Protein AF-A0A2S4Y9Z0-F1 (afdb_monomer_lite)

Sequence (106 aa):
MGIRQYASARDAAESFTAMEKALESCHQETYQGSVLKYSPMSVDKLGDRSLGVRIDSDGATALQQFTLDGPTLINVGTGGVADAGADTATKLLREQVDRYEAAARK

Structure (mmCIF, N/CA/C/O backbone):
data_AF-A0A2S4Y9Z0-F1
#
_entry.id   AF-A0A2S4Y9Z0-F1
#
loop_
_atom_site.group_PDB
_atom_site.id
_atom_site.type_symbol
_atom_site.label_atom_id
_atom_site.label_alt_id
_atom_site.label_comp_id
_atom_site.label_asym_id
_atom_site.label_entity_id
_atom_site.label_seq_id
_atom_site.pdbx_PDB_ins_code
_atom_site.Cartn_x
_atom_site.Cartn_y
_atom_site.Cartn_z
_atom_site.occupancy
_atom_site.B_iso_or_equiv
_atom_site.auth_seq_id
_atom_site.auth_comp_id
_atom_site.auth_asym_id
_atom_site.auth_atom_id
_atom_site.pdbx_PDB_model_num
ATOM 1 N N . MET A 1 1 ? -6.355 3.780 -7.295 1.00 82.44 1 MET A N 1
ATOM 2 C CA . MET A 1 1 ? -5.101 3.213 -7.832 1.00 82.44 1 MET A CA 1
ATOM 3 C C . MET A 1 1 ? -4.120 4.353 -8.034 1.00 82.44 1 MET A C 1
ATOM 5 O O . MET A 1 1 ? -4.557 5.416 -8.461 1.00 82.44 1 MET A O 1
ATOM 9 N N . GLY A 1 2 ? -2.843 4.140 -7.737 1.00 90.38 2 GLY A N 1
ATOM 10 C CA . GLY A 1 2 ? -1.773 5.098 -7.985 1.00 90.38 2 GLY A CA 1
ATOM 11 C C . GLY A 1 2 ? -0.463 4.402 -8.344 1.00 90.38 2 GLY A C 1
ATOM 12 O O . GLY A 1 2 ? -0.238 3.246 -7.986 1.00 90.38 2 GLY A O 1
ATOM 13 N N . ILE A 1 3 ? 0.382 5.122 -9.078 1.00 93.06 3 ILE A N 1
ATOM 14 C CA . ILE A 1 3 ? 1.780 4.772 -9.321 1.00 93.06 3 ILE A CA 1
ATOM 15 C C . ILE A 1 3 ? 2.610 5.985 -8.916 1.00 93.06 3 ILE A C 1
ATOM 17 O O . ILE A 1 3 ? 2.308 7.111 -9.316 1.00 93.06 3 ILE A O 1
ATOM 21 N N . ARG A 1 4 ? 3.662 5.758 -8.136 1.00 95.19 4 ARG A N 1
ATOM 22 C CA . ARG A 1 4 ? 4.661 6.765 -7.794 1.00 95.19 4 ARG A CA 1
ATOM 23 C C . ARG A 1 4 ? 6.038 6.269 -8.208 1.00 95.19 4 ARG A C 1
ATOM 25 O O . ARG A 1 4 ? 6.534 5.288 -7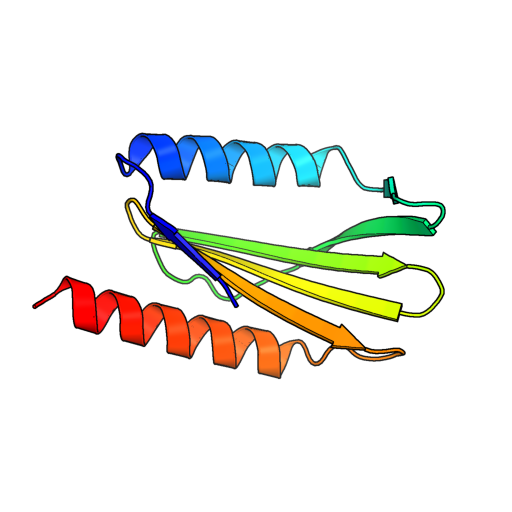.664 1.00 95.19 4 ARG A O 1
ATOM 32 N N . GLN A 1 5 ? 6.652 7.004 -9.126 1.00 95.62 5 GLN A N 1
ATOM 33 C CA . GLN A 1 5 ? 8.037 6.816 -9.534 1.00 95.62 5 GLN A CA 1
ATOM 34 C C . GLN A 1 5 ? 8.954 7.633 -8.620 1.00 95.62 5 GLN A C 1
ATOM 36 O O . GLN A 1 5 ? 8.781 8.846 -8.495 1.00 95.62 5 GLN A O 1
ATOM 41 N N . TYR A 1 6 ? 9.930 6.983 -7.999 1.00 96.56 6 TYR A N 1
ATOM 42 C CA . TYR A 1 6 ? 11.008 7.645 -7.269 1.00 96.56 6 TYR A CA 1
ATOM 43 C C . TYR A 1 6 ? 12.227 7.833 -8.174 1.00 96.56 6 TYR A C 1
ATOM 45 O O . TYR A 1 6 ? 12.358 7.166 -9.203 1.00 96.56 6 TYR A O 1
ATOM 53 N N . ALA A 1 7 ? 13.130 8.732 -7.770 1.00 96.00 7 ALA A N 1
ATOM 54 C CA . ALA A 1 7 ? 14.380 8.983 -8.484 1.00 96.00 7 ALA A CA 1
ATOM 55 C C . ALA A 1 7 ? 15.300 7.749 -8.502 1.00 96.00 7 ALA A C 1
ATOM 57 O O . ALA A 1 7 ? 16.050 7.556 -9.457 1.00 96.00 7 ALA A O 1
ATOM 58 N N . SER A 1 8 ? 15.227 6.901 -7.470 1.00 96.44 8 SER A N 1
ATOM 59 C CA . SER A 1 8 ? 15.985 5.656 -7.380 1.00 96.44 8 SER A CA 1
ATOM 60 C C . SER A 1 8 ? 15.237 4.561 -6.609 1.00 96.44 8 SER A C 1
ATOM 62 O O . SER A 1 8 ? 14.317 4.833 -5.834 1.00 96.44 8 SER A O 1
ATOM 64 N N . ALA A 1 9 ? 15.675 3.307 -6.781 1.00 96.38 9 ALA A N 1
ATOM 65 C CA . ALA A 1 9 ? 15.183 2.161 -6.007 1.00 96.38 9 ALA A CA 1
ATOM 66 C C . ALA A 1 9 ? 15.447 2.318 -4.504 1.00 96.38 9 ALA A C 1
ATOM 68 O O . ALA A 1 9 ? 14.650 1.888 -3.673 1.00 96.38 9 ALA A O 1
ATOM 69 N N . ARG A 1 10 ? 16.545 2.991 -4.148 1.00 97.56 10 ARG A N 1
ATOM 70 C CA . ARG A 1 10 ? 16.877 3.286 -2.758 1.00 97.56 10 ARG A CA 1
ATOM 71 C C . ARG A 1 10 ? 15.855 4.230 -2.128 1.00 97.56 10 ARG A C 1
ATOM 73 O O . ARG A 1 10 ? 15.347 3.917 -1.057 1.00 97.56 10 ARG A O 1
ATOM 80 N N . ASP A 1 11 ? 15.521 5.331 -2.799 1.00 97.44 11 ASP A N 1
ATOM 81 C CA . ASP A 1 11 ? 14.555 6.308 -2.275 1.00 97.44 11 ASP A CA 1
ATOM 82 C C . ASP A 1 11 ? 13.167 5.675 -2.107 1.00 97.44 11 ASP A C 1
ATOM 84 O O . ASP A 1 11 ? 12.473 5.911 -1.113 1.00 97.44 11 ASP A O 1
ATOM 88 N N . ALA A 1 12 ? 12.778 4.817 -3.056 1.00 97.38 12 ALA A N 1
ATOM 89 C CA . ALA A 1 12 ? 11.535 4.061 -2.979 1.00 97.38 12 ALA A CA 1
ATOM 90 C C . ALA A 1 12 ? 11.532 3.097 -1.778 1.00 97.38 12 ALA A C 1
ATOM 92 O O . ALA A 1 12 ? 10.570 3.071 -1.007 1.00 97.38 12 ALA A O 1
ATOM 93 N N . ALA A 1 13 ? 12.625 2.356 -1.562 1.00 97.81 13 ALA A N 1
ATOM 94 C CA . ALA A 1 13 ? 12.769 1.437 -0.436 1.00 97.81 13 ALA A CA 1
ATOM 95 C C . ALA A 1 13 ? 12.791 2.151 0.928 1.00 97.81 13 ALA A C 1
ATOM 97 O O . ALA A 1 13 ? 12.194 1.656 1.890 1.00 97.81 13 ALA A O 1
ATOM 98 N N . GLU A 1 14 ? 13.445 3.312 1.027 1.00 97.88 14 GLU A N 1
ATOM 99 C CA . GLU A 1 14 ? 13.444 4.146 2.234 1.00 97.88 14 GLU A CA 1
ATOM 100 C C . GLU A 1 14 ? 12.026 4.655 2.540 1.00 97.88 14 GLU A C 1
ATOM 102 O O . GLU A 1 14 ? 11.542 4.501 3.666 1.00 97.88 14 GLU A O 1
ATOM 107 N N . SER A 1 15 ? 11.307 5.149 1.526 1.00 96.56 15 SER A N 1
ATOM 108 C CA . SER A 1 15 ? 9.906 5.560 1.665 1.00 96.56 15 SER A CA 1
ATOM 109 C C . SER A 1 15 ? 8.988 4.400 2.062 1.00 96.56 15 SER A C 1
ATOM 111 O O . SER A 1 15 ? 8.099 4.598 2.889 1.00 96.56 15 SER A O 1
ATOM 113 N N . PHE A 1 16 ? 9.181 3.201 1.503 1.00 97.12 16 PHE A N 1
ATOM 114 C CA . PHE A 1 16 ? 8.381 2.022 1.851 1.00 97.12 16 PHE A CA 1
ATOM 115 C C . PHE A 1 16 ? 8.612 1.592 3.299 1.00 97.12 16 PHE A C 1
ATOM 117 O O . PHE A 1 16 ? 7.670 1.331 4.041 1.00 97.12 16 PHE A O 1
ATOM 124 N N . THR A 1 17 ? 9.872 1.599 3.731 1.00 97.25 17 THR A N 1
ATOM 125 C CA . THR A 1 17 ? 10.253 1.262 5.107 1.00 97.25 17 THR A CA 1
ATOM 126 C C . THR A 1 17 ? 9.672 2.257 6.114 1.00 97.25 17 THR A C 1
ATOM 128 O O . THR A 1 17 ? 9.277 1.865 7.209 1.00 97.25 17 THR A O 1
ATOM 131 N N . ALA A 1 18 ? 9.582 3.543 5.760 1.00 96.19 18 ALA A N 1
ATOM 132 C CA . ALA A 1 18 ? 8.906 4.531 6.598 1.00 96.19 18 ALA A CA 1
ATOM 133 C C . ALA A 1 18 ? 7.405 4.228 6.757 1.00 96.19 18 ALA A C 1
ATOM 135 O O . ALA A 1 18 ? 6.881 4.364 7.861 1.00 96.19 18 ALA A O 1
ATOM 136 N N . MET A 1 19 ? 6.727 3.776 5.693 1.00 94.44 19 MET A N 1
ATOM 137 C CA . MET A 1 19 ? 5.316 3.370 5.767 1.00 94.44 19 MET A CA 1
ATOM 138 C C . MET A 1 19 ? 5.115 2.141 6.658 1.00 94.44 19 MET A C 1
ATOM 140 O O . MET A 1 19 ? 4.216 2.144 7.494 1.00 94.44 19 MET A O 1
ATOM 144 N N . GLU A 1 20 ? 5.961 1.117 6.530 1.00 94.31 20 GLU A N 1
ATOM 145 C CA . GLU A 1 20 ? 5.896 -0.065 7.401 1.00 94.31 20 GLU A CA 1
ATOM 146 C C . GLU A 1 20 ? 6.072 0.312 8.878 1.00 94.31 20 GLU A C 1
ATOM 148 O O . GLU A 1 20 ? 5.227 -0.030 9.701 1.00 94.31 20 GLU A O 1
ATOM 153 N N . LYS A 1 21 ? 7.102 1.104 9.205 1.00 94.62 21 LYS A N 1
ATOM 154 C CA . LYS A 1 21 ? 7.340 1.577 10.581 1.00 94.62 21 LYS A CA 1
ATOM 155 C C . LYS A 1 21 ? 6.192 2.425 11.126 1.00 94.62 21 LYS A C 1
ATOM 157 O O . LYS A 1 21 ? 5.881 2.371 12.317 1.00 94.62 21 LYS A O 1
ATOM 162 N N . ALA A 1 22 ? 5.567 3.232 10.270 1.00 92.75 22 ALA A N 1
ATOM 163 C CA . ALA A 1 22 ? 4.388 3.993 10.656 1.00 92.75 22 ALA A CA 1
ATOM 164 C C . ALA A 1 22 ? 3.230 3.054 11.023 1.00 92.75 22 ALA A C 1
ATOM 166 O O . ALA A 1 22 ? 2.600 3.268 12.050 1.00 92.75 22 ALA A O 1
ATOM 167 N N . LEU A 1 23 ? 2.989 1.980 10.266 1.00 91.19 23 LEU A N 1
ATOM 168 C CA . LEU A 1 23 ? 1.936 1.006 10.589 1.00 91.19 23 LEU A CA 1
ATOM 169 C C . LEU A 1 23 ? 2.232 0.154 11.830 1.00 91.19 23 LEU A C 1
ATOM 171 O O . LEU A 1 23 ? 1.297 -0.322 12.473 1.00 91.19 23 LEU A O 1
ATOM 175 N N . GLU A 1 24 ? 3.503 -0.027 12.188 1.00 91.12 24 GLU A N 1
ATOM 176 C CA . GLU A 1 24 ? 3.901 -0.708 13.428 1.00 91.12 24 GLU A CA 1
ATOM 177 C C . GLU A 1 24 ? 3.574 0.099 14.691 1.00 91.12 24 GLU A C 1
ATOM 179 O O . GLU A 1 24 ? 3.471 -0.479 15.768 1.00 91.12 24 GLU A O 1
ATOM 184 N N . SER A 1 25 ? 3.443 1.423 14.579 1.00 90.50 25 SER A N 1
ATOM 185 C CA . SER A 1 25 ? 3.347 2.322 15.738 1.00 90.50 25 SER A CA 1
ATOM 186 C C . SER A 1 25 ? 2.096 3.203 15.748 1.00 90.50 25 SER A C 1
ATOM 188 O O . SER A 1 25 ? 1.613 3.578 16.816 1.00 90.50 25 SER A O 1
ATOM 190 N N . CYS A 1 26 ? 1.541 3.518 14.579 1.00 92.31 26 CYS A N 1
ATOM 191 C CA . CYS A 1 26 ? 0.341 4.323 14.404 1.00 92.31 26 CYS A CA 1
ATOM 192 C C . CYS A 1 26 ? -0.846 3.421 14.060 1.00 92.31 26 CYS A C 1
ATOM 194 O O . CYS A 1 26 ? -1.110 3.102 12.902 1.00 92.31 26 CYS A O 1
ATOM 196 N N . HIS A 1 27 ? -1.583 3.013 15.089 1.00 93.75 27 HIS A N 1
ATOM 197 C CA . HIS A 1 27 ? -2.782 2.184 14.929 1.00 93.75 27 HIS A CA 1
ATOM 198 C C . HIS A 1 27 ? -4.073 3.000 14.891 1.00 93.75 27 HIS A C 1
ATOM 200 O O . HIS A 1 27 ? -5.140 2.463 14.596 1.00 93.75 27 HIS A O 1
ATOM 206 N N . GLN A 1 28 ? -4.000 4.291 15.210 1.00 95.94 28 GLN A N 1
ATOM 207 C CA . GLN A 1 28 ? -5.154 5.170 15.213 1.00 95.94 28 GLN A CA 1
ATOM 208 C C . GLN A 1 28 ? -4.722 6.630 15.109 1.00 95.94 28 GLN A C 1
ATOM 210 O O . GLN A 1 28 ? -3.782 7.045 15.785 1.00 95.94 28 GLN A O 1
ATOM 215 N N . GLU A 1 29 ? -5.467 7.425 14.350 1.00 94.88 29 GLU A N 1
ATOM 216 C CA . GLU A 1 29 ? -5.354 8.881 14.383 1.00 94.88 29 GLU A CA 1
ATOM 217 C C . GLU A 1 29 ? -6.717 9.555 14.207 1.00 94.88 29 GLU A C 1
ATOM 219 O O . GLU A 1 29 ? -7.682 8.936 13.757 1.00 94.88 29 GLU A O 1
ATOM 224 N N . THR A 1 30 ? -6.795 10.838 14.559 1.00 96.00 30 THR A N 1
ATOM 225 C CA . THR A 1 30 ? -7.948 11.675 14.217 1.00 96.00 30 THR A CA 1
ATOM 226 C C . THR A 1 30 ? -7.608 12.478 12.973 1.00 96.00 30 THR A C 1
ATOM 228 O O . THR A 1 30 ? -6.744 13.354 13.016 1.00 96.00 30 THR A O 1
ATOM 231 N N . TYR A 1 31 ? -8.314 12.215 11.879 1.00 91.12 31 TYR A N 1
ATOM 232 C CA . TYR A 1 31 ? -8.111 12.879 10.599 1.00 91.12 31 TYR A CA 1
ATOM 233 C C . TYR A 1 31 ? -9.412 13.532 10.137 1.00 91.12 31 TYR A C 1
ATOM 235 O O . TYR A 1 31 ? -10.444 12.878 10.026 1.00 91.12 31 TYR A O 1
ATOM 243 N N . GLN A 1 32 ? -9.371 14.846 9.899 1.00 92.31 32 GLN A N 1
ATOM 244 C CA . GLN A 1 32 ? -10.534 15.649 9.483 1.00 92.31 32 GLN A CA 1
ATOM 245 C C . GLN A 1 32 ? -11.792 15.459 10.360 1.00 92.31 32 GLN A C 1
ATOM 247 O O . GLN A 1 32 ? -12.915 15.554 9.880 1.00 92.31 32 GLN A O 1
ATOM 252 N N . GLY A 1 33 ? -11.605 15.214 11.661 1.00 91.12 33 GLY A N 1
ATOM 253 C CA . GLY A 1 33 ? -12.701 15.025 12.619 1.00 91.12 33 GLY A CA 1
ATOM 254 C C . GLY A 1 33 ? -13.195 13.584 12.768 1.00 91.12 33 GLY A C 1
ATOM 255 O O . GLY A 1 33 ? -13.927 13.315 13.716 1.00 91.12 33 GLY A O 1
ATOM 256 N N . SER A 1 34 ? -12.744 12.659 11.920 1.00 92.81 34 SER A N 1
ATOM 257 C CA . SER A 1 34 ? -13.046 11.231 12.034 1.00 92.81 34 SER A CA 1
ATOM 258 C C . SER A 1 34 ? -11.892 10.473 12.678 1.00 92.81 34 SER A C 1
ATOM 260 O O . SER A 1 34 ? -10.717 10.779 12.458 1.00 92.81 34 SER A O 1
ATOM 262 N N . VAL A 1 35 ? -12.219 9.456 13.474 1.00 95.94 35 VAL A N 1
ATOM 263 C CA . VAL A 1 35 ? -11.214 8.522 13.991 1.00 95.94 35 VAL A CA 1
ATOM 264 C C . VAL A 1 35 ? -10.941 7.479 12.913 1.00 95.94 35 VAL A C 1
ATOM 266 O O . VAL A 1 35 ? -11.856 6.773 12.485 1.00 95.94 35 VAL A O 1
ATOM 269 N N . LEU A 1 36 ? -9.687 7.388 12.481 1.00 95.69 36 LEU A N 1
ATOM 270 C CA . LEU A 1 36 ? -9.196 6.359 11.573 1.00 95.69 36 LEU A CA 1
ATOM 271 C C . LEU A 1 36 ? -8.448 5.313 12.391 1.00 95.69 36 LEU A C 1
ATOM 273 O O . LEU A 1 36 ? -7.563 5.664 13.168 1.00 95.69 36 LEU A O 1
ATOM 277 N N . LYS A 1 37 ? -8.791 4.036 12.221 1.00 96.12 37 LYS A N 1
ATOM 278 C CA . LYS A 1 37 ? -8.070 2.906 12.820 1.00 96.12 37 LYS A CA 1
ATOM 279 C C . LYS A 1 37 ? -7.335 2.137 11.740 1.00 96.12 37 LYS A C 1
ATOM 281 O O . LYS A 1 37 ? -7.944 1.762 10.744 1.00 96.12 37 LYS A O 1
ATOM 286 N N . TYR A 1 38 ? -6.058 1.871 11.971 1.00 95.56 38 TYR A N 1
ATOM 287 C CA . TYR A 1 38 ? -5.169 1.199 11.035 1.00 95.56 38 TYR A CA 1
ATOM 288 C C . TYR A 1 38 ? -4.842 -0.201 11.531 1.00 95.56 38 TYR A C 1
ATOM 290 O O . TYR A 1 38 ? -4.396 -0.386 12.662 1.00 95.56 38 TYR A O 1
ATOM 298 N N . SER A 1 39 ? -5.056 -1.202 10.684 1.00 94.06 39 SER A N 1
ATOM 299 C CA . SER A 1 39 ? -4.703 -2.592 10.972 1.00 94.06 39 SER A CA 1
ATOM 300 C C . SER A 1 39 ? -3.930 -3.190 9.800 1.00 94.06 39 SER A C 1
ATOM 302 O O . SER A 1 39 ? -4.431 -3.152 8.674 1.00 94.06 39 SER A O 1
ATOM 304 N N . PRO A 1 40 ? -2.726 -3.748 10.023 1.00 93.06 40 PRO A N 1
ATOM 305 C CA . PRO A 1 40 ? -2.002 -4.463 8.982 1.00 93.06 40 PRO A CA 1
ATOM 306 C C . PRO A 1 40 ? -2.825 -5.626 8.421 1.00 93.06 40 PRO A C 1
ATOM 308 O O . PRO A 1 40 ? -3.567 -6.291 9.145 1.00 93.06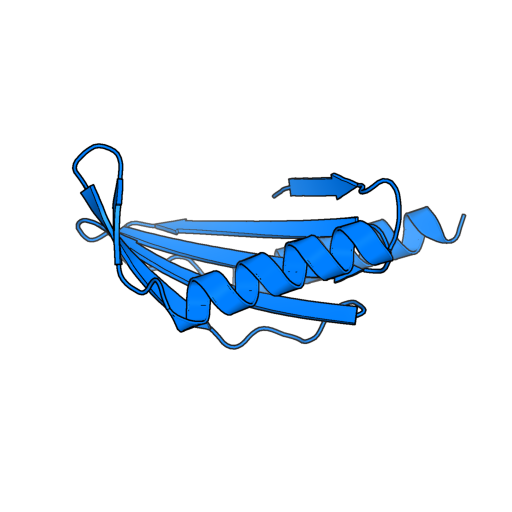 40 PRO A O 1
ATOM 311 N N . MET A 1 41 ? -2.665 -5.891 7.129 1.00 90.25 41 MET A N 1
ATOM 312 C CA . MET A 1 41 ? -3.290 -7.014 6.439 1.00 90.25 41 MET A CA 1
ATOM 313 C C . MET A 1 41 ? -2.248 -7.841 5.703 1.00 90.25 41 MET A C 1
ATOM 315 O O . MET A 1 41 ? -1.307 -7.305 5.117 1.00 90.25 41 MET A O 1
ATOM 319 N N . SER A 1 42 ? -2.472 -9.152 5.662 1.00 86.75 42 SER A N 1
ATOM 320 C CA . SER A 1 42 ? -1.767 -10.020 4.726 1.00 86.75 42 SER A CA 1
ATOM 321 C C . SER A 1 42 ? -2.184 -9.686 3.296 1.00 86.75 42 SER A C 1
ATOM 323 O O . SER A 1 42 ? -3.367 -9.511 3.005 1.00 86.75 42 SER A O 1
ATOM 325 N N . VAL A 1 43 ? -1.199 -9.611 2.410 1.00 89.69 43 VAL A N 1
ATOM 326 C CA . VAL A 1 43 ? -1.376 -9.398 0.974 1.00 89.69 43 VAL A CA 1
ATOM 327 C C . VAL A 1 43 ? -0.475 -10.362 0.224 1.00 89.69 43 VAL A C 1
ATOM 329 O O . VAL A 1 43 ? 0.505 -10.869 0.779 1.00 89.69 43 VAL A O 1
ATOM 332 N N . ASP A 1 44 ? -0.798 -10.603 -1.041 1.00 87.62 44 ASP A N 1
ATOM 333 C CA . ASP A 1 44 ? 0.098 -11.346 -1.912 1.00 87.62 44 ASP A CA 1
ATOM 334 C C . ASP A 1 44 ? 1.443 -10.636 -2.019 1.00 87.62 44 ASP A C 1
ATOM 336 O O . ASP A 1 44 ? 1.524 -9.408 -2.107 1.00 87.62 44 ASP A O 1
ATOM 340 N N . LYS A 1 45 ? 2.516 -11.425 -2.042 1.00 89.50 45 LYS A N 1
ATOM 341 C CA . LYS A 1 45 ? 3.847 -10.893 -2.290 1.00 89.50 45 LYS A CA 1
ATOM 342 C C . LYS A 1 45 ? 4.011 -10.641 -3.787 1.00 89.50 45 LYS A C 1
ATOM 344 O O . LYS A 1 45 ? 4.226 -11.577 -4.553 1.00 89.50 45 LYS A O 1
ATOM 349 N N . LEU A 1 46 ? 3.906 -9.377 -4.171 1.00 90.88 46 LEU A N 1
ATOM 350 C CA . LEU A 1 46 ? 4.170 -8.866 -5.513 1.00 90.88 46 LEU A CA 1
ATOM 351 C C . LEU A 1 46 ? 5.417 -7.971 -5.481 1.00 90.88 46 LEU A C 1
ATOM 353 O O . LEU A 1 46 ? 5.725 -7.395 -4.430 1.00 90.88 46 LEU A O 1
ATOM 357 N N . GLY A 1 47 ? 6.113 -7.858 -6.618 1.00 91.38 47 GLY A N 1
ATOM 358 C CA . GLY A 1 47 ? 7.357 -7.093 -6.733 1.00 91.38 47 GLY A CA 1
ATOM 359 C C . GLY A 1 47 ? 8.406 -7.503 -5.692 1.00 91.38 47 GLY A C 1
ATOM 360 O O . GLY A 1 47 ? 8.515 -8.671 -5.304 1.00 91.38 47 GLY A O 1
ATOM 361 N N . ASP A 1 48 ? 9.148 -6.518 -5.192 1.00 94.31 48 ASP A N 1
ATOM 362 C CA . ASP A 1 48 ? 10.153 -6.708 -4.147 1.00 94.31 48 ASP A CA 1
ATOM 363 C C . ASP A 1 48 ? 9.503 -6.888 -2.767 1.00 94.31 48 ASP A C 1
ATOM 365 O O . ASP A 1 48 ? 9.883 -7.767 -1.978 1.00 94.31 48 ASP A O 1
ATOM 369 N N . ARG A 1 49 ? 8.521 -6.032 -2.455 1.00 95.56 49 ARG A N 1
ATOM 370 C CA . ARG A 1 49 ? 7.829 -5.956 -1.157 1.00 95.56 49 ARG A CA 1
ATOM 371 C C . ARG A 1 49 ? 6.371 -5.579 -1.354 1.00 95.56 49 ARG A C 1
ATOM 373 O O . ARG A 1 49 ? 6.032 -4.841 -2.272 1.00 95.56 49 ARG A O 1
ATOM 380 N N . SER A 1 50 ? 5.513 -6.047 -0.455 1.00 96.00 50 SER A N 1
ATOM 381 C CA . SER A 1 50 ? 4.090 -5.712 -0.457 1.00 96.00 50 SER A CA 1
ATOM 382 C C . SER A 1 50 ? 3.576 -5.489 0.963 1.00 96.00 50 SER A C 1
ATOM 384 O O . SER A 1 50 ? 4.072 -6.097 1.910 1.00 96.00 50 SER A O 1
ATOM 386 N N . LEU A 1 51 ? 2.603 -4.592 1.102 1.00 95.06 51 LEU A N 1
ATOM 387 C CA . LEU A 1 51 ? 2.033 -4.154 2.374 1.00 95.06 51 LEU A CA 1
ATOM 388 C C . LEU A 1 51 ? 0.533 -3.909 2.203 1.00 95.06 51 LEU A C 1
ATOM 390 O O . LEU A 1 51 ? 0.121 -3.237 1.260 1.00 95.06 51 LEU A O 1
ATOM 394 N N . GLY A 1 52 ? -0.277 -4.423 3.124 1.00 94.38 52 GLY A N 1
ATOM 395 C CA . GLY A 1 52 ? -1.710 -4.152 3.186 1.00 94.38 52 GLY A CA 1
ATOM 396 C C . GLY A 1 52 ? -2.088 -3.443 4.476 1.00 94.38 52 GLY A C 1
ATOM 397 O O . GLY A 1 52 ? -1.568 -3.769 5.543 1.00 94.38 52 GLY A O 1
ATOM 398 N N . VAL A 1 53 ? -3.028 -2.508 4.390 1.00 95.44 53 VAL A N 1
ATOM 399 C CA . VAL A 1 53 ? -3.637 -1.855 5.549 1.00 95.44 53 VAL A CA 1
ATOM 400 C C . VAL A 1 53 ? -5.152 -1.801 5.391 1.00 95.44 53 VAL A C 1
ATOM 402 O O . VAL A 1 53 ? -5.683 -1.387 4.359 1.00 95.44 53 VAL A O 1
ATOM 405 N N . ARG A 1 54 ? -5.844 -2.211 6.450 1.00 94.25 54 ARG A N 1
ATOM 406 C CA . ARG A 1 54 ? -7.260 -1.957 6.678 1.00 94.25 54 ARG A CA 1
ATOM 407 C C . ARG A 1 54 ? -7.399 -0.651 7.446 1.00 94.25 54 ARG A C 1
ATOM 409 O O . ARG A 1 54 ? -6.714 -0.450 8.448 1.00 94.25 54 ARG A O 1
ATOM 416 N N . ILE A 1 55 ? -8.288 0.207 6.971 1.00 94.69 55 ILE A N 1
ATOM 417 C CA . ILE A 1 55 ? -8.603 1.505 7.553 1.00 94.69 55 ILE A CA 1
ATOM 418 C C . ILE A 1 55 ? -10.086 1.496 7.909 1.00 94.69 55 ILE A C 1
ATOM 420 O O . ILE A 1 55 ? -10.926 1.433 7.015 1.00 94.69 55 ILE A O 1
ATOM 424 N N . ASP A 1 56 ? -10.417 1.549 9.193 1.00 94.12 56 ASP A N 1
ATOM 425 C CA . ASP A 1 56 ? -11.805 1.617 9.660 1.00 94.12 56 ASP A CA 1
ATOM 426 C C . ASP A 1 56 ? -12.124 3.021 10.188 1.00 94.12 56 ASP A C 1
ATOM 428 O O . ASP A 1 56 ? -11.335 3.602 10.939 1.00 94.12 56 ASP A O 1
ATOM 432 N N . SER A 1 57 ? -13.285 3.562 9.811 1.00 93.25 57 SER A N 1
ATOM 433 C CA . SER A 1 57 ? -13.765 4.867 10.271 1.00 93.25 57 SER A CA 1
ATOM 434 C C . SER A 1 57 ? -15.282 4.980 10.177 1.00 93.25 57 SER A C 1
ATOM 436 O O . SER A 1 57 ? -15.841 4.701 9.124 1.00 93.25 57 SER A O 1
ATOM 438 N N . ASP A 1 58 ? -15.948 5.385 11.262 1.00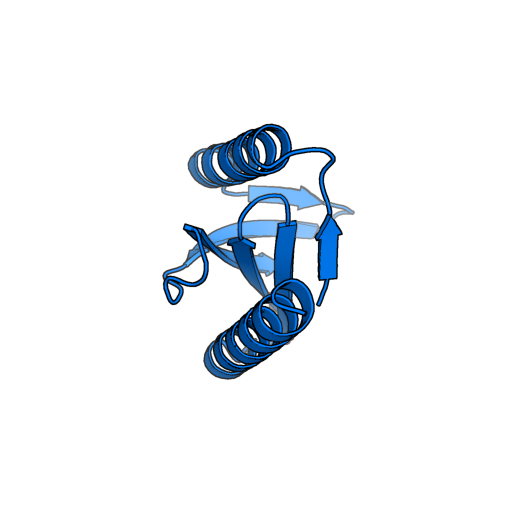 88.44 58 ASP A N 1
ATOM 439 C CA . ASP A 1 58 ? -17.381 5.730 11.299 1.00 88.44 58 ASP A CA 1
ATOM 440 C C . ASP A 1 58 ? -18.311 4.736 10.566 1.00 88.44 58 ASP A C 1
ATOM 442 O O . ASP A 1 58 ? -19.255 5.108 9.873 1.00 88.44 58 ASP A O 1
ATOM 446 N N . GLY A 1 59 ? -18.032 3.436 10.720 1.00 85.50 59 GLY A N 1
ATOM 447 C CA . GLY A 1 59 ? -18.793 2.347 10.100 1.00 85.50 59 GLY A CA 1
ATOM 448 C C . GLY A 1 59 ? -18.381 2.001 8.667 1.00 85.50 59 GLY A C 1
ATOM 449 O O . GLY A 1 59 ? -18.832 0.988 8.156 1.00 85.50 59 GLY A O 1
ATOM 450 N N . ALA A 1 60 ? -17.501 2.772 8.034 1.00 90.50 60 ALA A N 1
ATOM 451 C CA . ALA A 1 60 ? -16.889 2.443 6.756 1.00 90.50 60 ALA A CA 1
ATOM 452 C C . ALA A 1 60 ? -15.539 1.734 6.934 1.00 90.50 60 ALA A C 1
ATOM 454 O O . ALA A 1 60 ? -14.794 1.968 7.890 1.00 90.50 60 ALA A O 1
ATOM 455 N N . THR A 1 61 ? -15.199 0.908 5.950 1.00 92.81 61 THR A N 1
ATOM 456 C CA . THR A 1 61 ? -13.892 0.270 5.824 1.00 92.81 61 THR A CA 1
ATOM 457 C C . THR A 1 61 ? -13.292 0.642 4.478 1.00 92.81 61 THR A C 1
ATOM 459 O O . THR A 1 61 ? -13.957 0.567 3.445 1.00 92.81 61 THR A O 1
ATOM 462 N N . ALA A 1 62 ? -12.013 0.993 4.477 1.00 92.62 62 ALA A N 1
ATOM 463 C CA . ALA A 1 62 ? -11.182 1.052 3.291 1.00 92.62 62 ALA A CA 1
ATOM 464 C C . ALA A 1 62 ? -10.022 0.063 3.418 1.00 92.62 62 ALA A C 1
ATOM 466 O O . ALA A 1 62 ? -9.506 -0.180 4.507 1.00 92.62 62 ALA A O 1
ATOM 467 N N . LEU A 1 63 ? -9.602 -0.505 2.297 1.00 93.94 63 LEU A N 1
ATOM 468 C CA . LEU A 1 63 ? -8.408 -1.334 2.195 1.00 93.94 63 LEU A CA 1
ATOM 469 C C . LEU A 1 63 ? -7.451 -0.615 1.263 1.00 93.94 63 LEU A C 1
ATOM 471 O O . LEU A 1 63 ? -7.862 -0.125 0.213 1.00 93.94 63 LEU A O 1
ATOM 475 N N . GLN A 1 64 ? -6.183 -0.552 1.638 1.00 94.19 64 GLN A N 1
ATOM 476 C CA . GLN A 1 64 ? -5.112 -0.084 0.771 1.00 94.19 64 GLN A CA 1
ATOM 477 C C . GLN A 1 64 ? -4.044 -1.161 0.716 1.00 94.19 64 GLN A C 1
ATOM 479 O O . GLN A 1 64 ? -3.628 -1.698 1.741 1.00 94.19 64 GLN A O 1
ATOM 484 N N . GLN A 1 65 ? -3.605 -1.474 -0.492 1.00 95.06 65 GLN A N 1
ATOM 485 C CA . GLN A 1 65 ? -2.517 -2.397 -0.745 1.00 95.06 65 GLN A CA 1
ATOM 486 C C . GLN A 1 65 ? -1.444 -1.681 -1.554 1.00 95.06 65 GLN A C 1
ATOM 488 O O . GLN A 1 65 ? -1.747 -0.912 -2.470 1.00 95.06 65 GLN A O 1
ATOM 493 N N . PHE A 1 66 ? -0.196 -1.942 -1.201 1.00 95.69 66 PHE A N 1
ATOM 494 C CA . PHE A 1 66 ? 0.988 -1.315 -1.758 1.00 95.69 66 PHE A CA 1
ATOM 495 C C . PHE A 1 66 ? 1.966 -2.394 -2.202 1.00 95.69 66 PHE A C 1
ATOM 497 O O . PHE A 1 66 ? 2.192 -3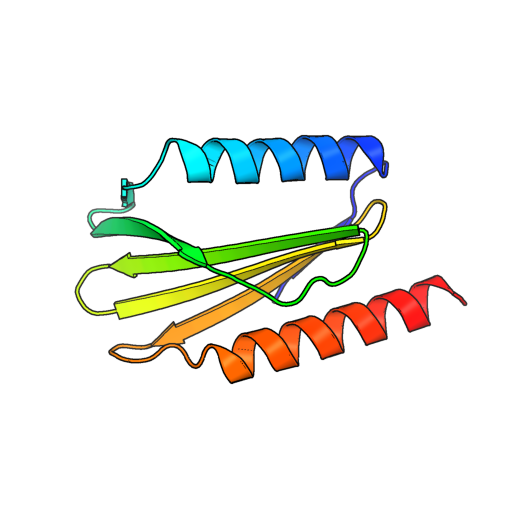.357 -1.472 1.00 95.69 66 PHE A O 1
ATOM 504 N N . THR A 1 67 ? 2.601 -2.179 -3.347 1.00 96.94 67 THR A N 1
ATOM 505 C CA . THR A 1 67 ? 3.711 -2.982 -3.854 1.00 96.94 67 THR A CA 1
ATOM 506 C C . THR A 1 67 ? 4.863 -2.061 -4.225 1.00 96.94 67 THR A C 1
ATOM 508 O O . THR A 1 67 ? 4.668 -1.063 -4.918 1.00 96.94 67 THR A O 1
ATOM 511 N N . LEU A 1 68 ? 6.059 -2.396 -3.750 1.00 97.25 68 LEU A N 1
ATOM 512 C CA . LEU A 1 68 ? 7.315 -1.818 -4.207 1.00 97.25 68 LEU A CA 1
ATOM 513 C C . LEU A 1 68 ? 7.899 -2.721 -5.293 1.00 97.25 68 LEU A C 1
ATOM 515 O O . LEU A 1 68 ? 8.078 -3.913 -5.055 1.00 97.25 68 LEU A O 1
ATOM 519 N N . ASP A 1 69 ? 8.219 -2.142 -6.442 1.00 95.62 69 ASP A N 1
ATOM 520 C CA . ASP A 1 69 ? 8.898 -2.809 -7.551 1.00 95.62 69 ASP A CA 1
ATOM 521 C C . ASP A 1 69 ? 10.011 -1.890 -8.083 1.00 95.62 69 ASP A C 1
ATOM 523 O O . ASP A 1 69 ? 9.765 -0.896 -8.781 1.00 95.62 69 ASP A O 1
ATOM 527 N N . GLY A 1 70 ? 11.243 -2.149 -7.637 1.00 94.75 70 GLY A N 1
ATOM 528 C CA . GLY A 1 70 ? 12.409 -1.318 -7.905 1.00 94.75 70 GLY A CA 1
ATOM 529 C C . GLY A 1 70 ? 12.213 0.139 -7.448 1.00 94.75 70 GLY A C 1
ATOM 530 O O . GLY A 1 70 ? 11.998 0.396 -6.262 1.00 94.75 70 GLY A O 1
ATOM 531 N N . PRO A 1 71 ? 12.322 1.137 -8.347 1.00 96.50 71 PRO A N 1
ATOM 532 C CA . PRO A 1 71 ? 12.124 2.550 -8.021 1.00 96.50 71 PRO A CA 1
ATOM 533 C C . PRO A 1 71 ? 10.650 2.980 -7.953 1.00 96.50 71 PRO A C 1
ATOM 535 O O . PRO A 1 71 ? 10.381 4.179 -7.863 1.00 96.50 71 PRO A O 1
ATOM 538 N N . THR A 1 72 ? 9.698 2.048 -8.007 1.00 96.62 72 THR A N 1
ATOM 539 C CA . THR A 1 72 ? 8.277 2.367 -8.181 1.00 96.62 72 THR A CA 1
ATOM 540 C C . THR A 1 72 ? 7.417 1.802 -7.062 1.00 96.62 72 THR A C 1
ATOM 542 O O . THR A 1 72 ? 7.506 0.631 -6.709 1.00 96.62 72 THR A O 1
ATOM 545 N N . LEU A 1 73 ? 6.536 2.645 -6.524 1.00 96.56 73 LEU A N 1
ATOM 546 C CA . LEU A 1 73 ? 5.469 2.253 -5.611 1.00 96.56 73 LEU A CA 1
ATOM 547 C C . LEU A 1 73 ? 4.143 2.211 -6.371 1.00 96.56 73 LEU A C 1
ATOM 549 O O . LEU A 1 73 ? 3.717 3.219 -6.938 1.00 96.56 73 LEU A O 1
ATOM 553 N N . ILE A 1 74 ? 3.471 1.069 -6.341 1.00 95.62 74 ILE A N 1
ATOM 554 C CA . ILE A 1 74 ? 2.155 0.850 -6.943 1.00 95.62 74 ILE A CA 1
ATOM 555 C C . ILE A 1 74 ? 1.162 0.622 -5.813 1.00 95.62 74 ILE A C 1
ATOM 557 O O . ILE A 1 74 ? 1.436 -0.150 -4.897 1.00 95.62 74 ILE A O 1
ATOM 561 N N . ASN A 1 75 ? 0.008 1.285 -5.854 1.00 94.38 75 ASN A N 1
ATOM 562 C CA . ASN A 1 75 ? -1.020 1.089 -4.841 1.00 94.38 75 ASN A CA 1
ATOM 563 C C . ASN A 1 75 ? -2.428 0.987 -5.419 1.00 94.38 75 ASN A C 1
ATOM 565 O O . ASN A 1 75 ? -2.799 1.652 -6.392 1.00 94.38 75 ASN A O 1
ATOM 569 N N . VAL A 1 76 ? -3.253 0.185 -4.759 1.00 92.94 76 VAL A N 1
ATOM 570 C CA . VAL A 1 76 ? -4.683 0.063 -5.026 1.00 92.94 76 VAL A CA 1
ATOM 571 C C . VAL A 1 76 ? -5.424 0.201 -3.711 1.00 92.94 76 VAL A C 1
ATOM 573 O O . VAL A 1 76 ? -4.989 -0.313 -2.686 1.00 92.94 76 VAL A O 1
ATOM 576 N N . GLY A 1 77 ? -6.554 0.899 -3.763 1.00 90.19 77 GLY A N 1
ATOM 577 C CA . GLY A 1 77 ? -7.448 1.014 -2.631 1.00 90.19 77 GLY A CA 1
ATOM 578 C C . GLY A 1 77 ? -8.886 0.768 -3.039 1.00 90.19 77 GLY A C 1
ATOM 579 O O . GLY A 1 77 ? -9.286 1.118 -4.152 1.00 90.19 77 GLY A O 1
ATOM 580 N N . THR A 1 78 ? -9.640 0.182 -2.124 1.00 90.00 78 THR A N 1
ATOM 581 C CA . THR A 1 78 ? -11.081 -0.046 -2.219 1.00 90.00 78 THR A CA 1
ATOM 582 C C . THR A 1 78 ? -11.733 0.392 -0.911 1.00 90.00 78 THR A C 1
ATOM 584 O O . THR A 1 78 ? -11.060 0.521 0.111 1.00 90.00 78 THR A O 1
ATOM 587 N N . GLY A 1 79 ? -13.035 0.658 -0.918 1.00 88.56 79 GLY A N 1
ATOM 588 C CA . GLY A 1 79 ? -13.746 1.029 0.299 1.00 88.56 79 GLY A CA 1
ATOM 589 C C . GLY A 1 79 ? -15.247 0.844 0.177 1.00 88.56 79 GLY A C 1
ATOM 590 O O . GLY A 1 79 ? -15.786 0.821 -0.930 1.00 88.56 79 GLY A O 1
ATOM 591 N N . GLY A 1 80 ? -15.908 0.704 1.322 1.00 85.75 80 GLY A N 1
ATOM 592 C CA . GLY A 1 80 ? -17.348 0.505 1.412 1.00 85.75 80 GLY A CA 1
ATOM 593 C C . GLY A 1 80 ? -17.872 0.618 2.842 1.00 85.75 80 GLY A C 1
ATOM 594 O O . GLY A 1 80 ? -17.113 0.670 3.806 1.00 85.75 80 GLY A O 1
ATOM 595 N N . VAL A 1 81 ? -19.197 0.670 2.971 1.00 75.56 81 VAL A N 1
ATOM 596 C CA . VAL A 1 81 ? -19.913 0.909 4.242 1.00 75.56 81 VAL A CA 1
ATOM 597 C C . VAL A 1 81 ? -19.978 -0.345 5.139 1.00 75.56 81 VAL A C 1
ATOM 599 O O . VAL A 1 81 ? -20.430 -0.268 6.268 1.00 75.56 81 VAL A O 1
ATOM 602 N N . ALA A 1 82 ? -19.559 -1.520 4.662 1.00 63.06 82 ALA A N 1
ATOM 603 C CA . ALA A 1 82 ? -19.568 -2.757 5.462 1.00 63.06 82 ALA A CA 1
ATOM 604 C C . ALA A 1 82 ? -18.529 -3.780 4.984 1.00 63.06 82 ALA A C 1
ATOM 606 O O . ALA A 1 82 ? -17.941 -4.505 5.783 1.00 63.06 82 ALA A O 1
ATOM 607 N N . ASP A 1 83 ? -18.292 -3.814 3.674 1.00 69.00 83 ASP A N 1
ATOM 608 C CA . ASP A 1 83 ? -17.251 -4.604 3.032 1.00 69.00 83 ASP A CA 1
ATOM 609 C C . ASP A 1 83 ? -16.550 -3.728 1.991 1.00 69.00 83 ASP A C 1
ATOM 611 O O . ASP A 1 83 ? -17.177 -2.911 1.314 1.00 69.00 83 ASP A O 1
ATOM 615 N N . ALA A 1 84 ? -15.240 -3.890 1.893 1.00 72.81 84 ALA A N 1
ATOM 616 C CA . ALA A 1 84 ? -14.381 -3.175 0.968 1.00 72.81 84 ALA A CA 1
ATOM 617 C C . ALA A 1 84 ? -13.840 -4.087 -0.149 1.00 72.81 84 ALA A C 1
ATOM 619 O O . ALA A 1 84 ? -13.084 -3.618 -0.995 1.00 72.81 84 ALA A O 1
ATOM 620 N N . GLY A 1 85 ? -14.224 -5.369 -0.195 1.00 79.31 85 GLY A N 1
ATOM 621 C CA . GLY A 1 85 ? -13.899 -6.283 -1.290 1.00 79.31 85 GLY A CA 1
ATOM 622 C C . GLY A 1 85 ? -12.398 -6.550 -1.417 1.00 79.31 85 GLY A C 1
ATOM 623 O O . GLY A 1 85 ? -11.785 -6.182 -2.421 1.00 79.31 85 GLY A O 1
ATOM 624 N N . ALA A 1 86 ? -11.805 -7.188 -0.403 1.00 78.12 86 ALA A N 1
ATOM 625 C CA . ALA A 1 86 ? -10.365 -7.469 -0.341 1.00 78.12 86 ALA A CA 1
ATOM 626 C C . ALA A 1 86 ? -9.843 -8.229 -1.572 1.00 78.12 86 ALA A C 1
ATOM 628 O O . ALA A 1 86 ? -8.833 -7.831 -2.147 1.00 78.12 86 ALA A O 1
ATOM 629 N N . ASP A 1 87 ? -10.564 -9.254 -2.030 1.00 83.75 87 ASP A N 1
ATOM 630 C CA . ASP A 1 87 ? -10.175 -10.046 -3.205 1.00 83.75 87 ASP A CA 1
ATOM 631 C C . ASP A 1 87 ? -10.134 -9.203 -4.484 1.00 83.75 87 ASP A C 1
ATOM 633 O O . ASP A 1 87 ? -9.246 -9.361 -5.325 1.00 83.75 87 ASP A O 1
ATOM 637 N N . THR A 1 88 ? -11.066 -8.255 -4.616 1.00 83.50 88 THR A N 1
ATOM 638 C CA . THR A 1 88 ? -11.088 -7.304 -5.731 1.00 83.50 88 THR A CA 1
ATOM 639 C C . THR A 1 88 ? -9.871 -6.387 -5.681 1.00 83.50 88 THR A C 1
ATOM 641 O O . THR A 1 88 ? -9.232 -6.177 -6.711 1.00 83.50 88 THR A O 1
ATOM 644 N N . ALA A 1 89 ? -9.514 -5.871 -4.500 1.00 83.81 89 ALA A N 1
ATOM 645 C CA . ALA A 1 89 ? -8.318 -5.046 -4.329 1.00 83.81 89 ALA A CA 1
ATOM 646 C C . ALA A 1 89 ? -7.043 -5.819 -4.700 1.00 83.81 89 ALA A C 1
ATOM 648 O O . ALA A 1 89 ? -6.238 -5.322 -5.489 1.00 83.81 89 ALA A O 1
ATOM 649 N N . THR A 1 90 ? -6.916 -7.057 -4.214 1.00 85.81 90 THR A N 1
ATOM 650 C CA . THR A 1 90 ? -5.788 -7.951 -4.509 1.00 85.81 90 THR A CA 1
ATOM 651 C C . THR A 1 90 ? -5.667 -8.236 -6.003 1.00 85.81 90 THR A C 1
ATOM 653 O O . THR A 1 90 ? -4.587 -8.099 -6.583 1.00 85.81 90 THR A O 1
ATOM 656 N N . LYS A 1 91 ? -6.781 -8.575 -6.663 1.00 88.81 91 LYS A N 1
ATOM 657 C CA . LYS A 1 91 ? -6.802 -8.817 -8.110 1.00 88.81 91 LYS A CA 1
ATOM 658 C C . LYS A 1 91 ? -6.356 -7.582 -8.894 1.00 88.81 91 LYS A C 1
ATOM 660 O O . LYS A 1 91 ? -5.511 -7.694 -9.779 1.00 88.81 91 LYS A O 1
ATOM 665 N N . LEU A 1 92 ? -6.904 -6.412 -8.565 1.00 88.50 92 LEU A N 1
ATOM 666 C CA . LEU A 1 92 ? -6.574 -5.158 -9.242 1.00 88.50 92 LEU A CA 1
ATOM 667 C C . LEU A 1 92 ? -5.107 -4.762 -9.050 1.00 88.50 92 LEU A C 1
ATOM 669 O O . LEU A 1 92 ? -4.495 -4.254 -9.988 1.00 88.50 92 LEU A O 1
ATOM 673 N N . LEU A 1 93 ? -4.540 -4.988 -7.861 1.00 88.94 93 LEU A N 1
ATOM 674 C CA . LEU A 1 93 ? -3.128 -4.712 -7.610 1.00 88.94 93 LEU A CA 1
ATOM 675 C C . LEU A 1 93 ? -2.235 -5.617 -8.459 1.00 88.94 93 LEU A C 1
ATOM 677 O O . LEU A 1 93 ? -1.352 -5.106 -9.144 1.00 88.94 93 LEU A O 1
ATOM 681 N N . ARG A 1 94 ? -2.504 -6.928 -8.480 1.00 91.19 94 ARG A N 1
ATOM 682 C CA . ARG A 1 94 ? -1.755 -7.878 -9.313 1.00 91.19 94 ARG A CA 1
ATOM 683 C C . ARG A 1 94 ? -1.776 -7.482 -10.785 1.00 91.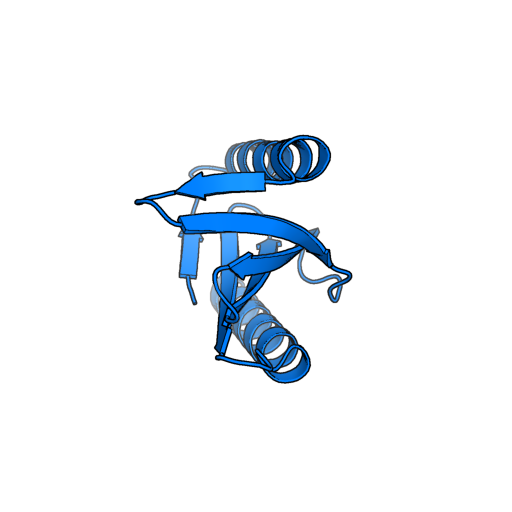19 94 ARG A C 1
ATOM 685 O O . ARG A 1 94 ? -0.720 -7.332 -11.386 1.00 91.19 94 ARG A O 1
ATOM 692 N N . GLU A 1 95 ? -2.962 -7.225 -11.337 1.00 92.06 95 GLU A N 1
ATOM 693 C CA . GLU A 1 95 ? -3.091 -6.797 -12.735 1.00 92.06 95 GLU A CA 1
ATOM 694 C C . GLU A 1 95 ? -2.299 -5.516 -13.034 1.00 92.06 95 GLU A C 1
ATOM 696 O O . GLU A 1 95 ? -1.799 -5.339 -14.145 1.00 92.06 95 GLU A O 1
ATOM 701 N N . GLN A 1 96 ? -2.191 -4.606 -12.063 1.00 90.19 96 GLN A N 1
ATOM 702 C CA . GLN A 1 96 ? -1.459 -3.360 -12.240 1.00 90.19 96 GLN A CA 1
ATOM 703 C C . GLN A 1 96 ? 0.058 -3.553 -12.187 1.00 90.19 96 GLN A C 1
ATOM 705 O O . GLN A 1 96 ? 0.760 -2.947 -12.998 1.00 90.19 96 GLN A O 1
ATOM 710 N N . VAL A 1 97 ? 0.548 -4.389 -11.269 1.00 90.56 97 VAL A N 1
ATOM 711 C CA . VAL A 1 97 ? 1.966 -4.774 -11.194 1.00 90.56 97 VAL A CA 1
ATOM 712 C C . VAL A 1 97 ? 2.379 -5.472 -12.491 1.00 90.56 97 VAL A C 1
ATOM 714 O O . VAL A 1 97 ? 3.320 -5.026 -13.141 1.00 90.56 97 VAL A O 1
ATOM 717 N N . ASP A 1 98 ? 1.603 -6.459 -12.950 1.00 91.50 98 ASP A N 1
ATOM 718 C CA . ASP A 1 98 ? 1.886 -7.202 -14.186 1.00 91.50 98 ASP A CA 1
ATOM 719 C C . ASP A 1 98 ? 1.987 -6.270 -15.409 1.00 91.50 98 ASP A C 1
ATOM 721 O O . ASP A 1 98 ? 2.891 -6.394 -16.241 1.00 91.50 98 ASP A O 1
ATOM 725 N N . ARG A 1 99 ? 1.070 -5.297 -15.527 1.00 89.44 99 ARG A N 1
ATOM 726 C CA . ARG A 1 99 ? 1.095 -4.302 -16.614 1.00 89.44 99 ARG A CA 1
ATOM 727 C C . ARG A 1 99 ? 2.307 -3.383 -16.530 1.00 89.44 99 ARG A C 1
ATOM 729 O O . ARG A 1 99 ? 2.868 -3.045 -17.572 1.00 89.44 99 ARG A O 1
ATOM 736 N N . TYR A 1 100 ? 2.682 -2.959 -15.324 1.00 89.62 100 TYR A N 1
ATOM 737 C CA . TYR A 1 100 ? 3.855 -2.117 -15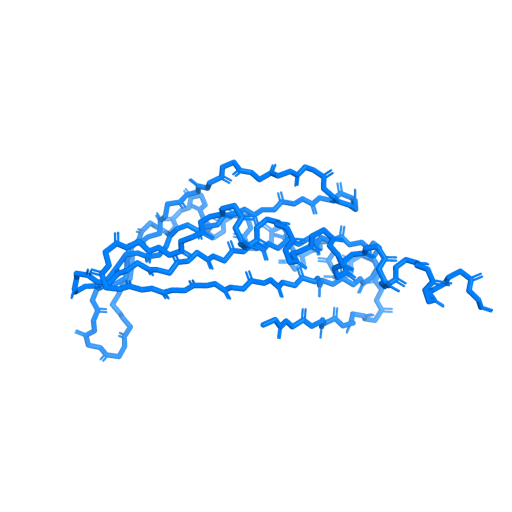.115 1.00 89.62 100 TYR A CA 1
ATOM 738 C C . TYR A 1 100 ? 5.137 -2.862 -15.496 1.00 89.62 100 TYR A C 1
ATOM 740 O O . TYR A 1 100 ? 5.893 -2.368 -16.333 1.00 89.62 100 TYR A O 1
ATOM 748 N N . GLU A 1 101 ? 5.338 -4.078 -14.985 1.00 89.19 101 GLU A N 1
ATOM 749 C CA . GLU A 1 101 ? 6.509 -4.893 -15.314 1.00 89.19 101 GLU A CA 1
ATOM 750 C C . GLU A 1 101 ? 6.612 -5.162 -16.821 1.00 89.19 101 GLU A C 1
ATOM 752 O O . GLU A 1 101 ? 7.690 -5.064 -17.410 1.00 89.19 101 GLU A O 1
ATOM 757 N N . ALA A 1 102 ? 5.492 -5.478 -17.477 1.00 90.50 102 ALA A N 1
ATOM 758 C CA . ALA A 1 102 ? 5.463 -5.707 -18.919 1.00 90.50 102 ALA A CA 1
ATOM 759 C C . ALA A 1 102 ? 5.832 -4.451 -19.728 1.00 90.50 102 ALA A C 1
ATOM 761 O O . ALA A 1 102 ? 6.423 -4.567 -20.804 1.00 90.50 102 ALA A O 1
ATOM 762 N N . ALA A 1 103 ? 5.481 -3.261 -19.233 1.00 87.06 103 ALA A N 1
ATOM 763 C CA . ALA A 1 103 ? 5.841 -1.994 -19.858 1.00 87.06 103 ALA A CA 1
ATOM 764 C C . ALA A 1 103 ? 7.314 -1.629 -19.620 1.00 87.06 103 ALA A C 1
ATOM 766 O O . ALA A 1 103 ? 7.966 -1.169 -20.549 1.00 87.06 103 ALA A O 1
ATOM 767 N N . ALA A 1 104 ? 7.844 -1.874 -18.419 1.00 84.88 104 ALA A N 1
ATOM 768 C CA . ALA A 1 104 ? 9.224 -1.552 -18.045 1.00 84.88 104 ALA A CA 1
ATOM 769 C C . ALA A 1 104 ? 10.280 -2.444 -18.726 1.00 84.88 104 ALA A C 1
ATOM 771 O O . ALA A 1 104 ? 11.451 -2.080 -18.790 1.00 84.88 104 ALA A O 1
ATOM 772 N N . ARG A 1 105 ? 9.882 -3.621 -19.228 1.00 82.25 105 ARG A N 1
ATOM 773 C CA . ARG A 1 105 ? 10.752 -4.543 -19.985 1.00 82.25 105 ARG A CA 1
ATOM 774 C C . ARG A 1 105 ? 10.928 -4.167 -21.465 1.00 82.25 105 ARG A C 1
ATOM 776 O O . ARG A 1 105 ? 11.714 -4.827 -22.143 1.00 82.25 105 ARG A O 1
ATOM 783 N N . LYS A 1 106 ? 10.167 -3.197 -21.978 1.00 54.34 106 LYS A N 1
ATOM 784 C CA . LYS A 1 106 ? 10.276 -2.695 -23.357 1.00 54.34 106 LYS A CA 1
ATOM 785 C C . LYS A 1 106 ? 11.198 -1.488 -23.423 1.00 54.34 106 LYS A C 1
ATOM 787 O O . LYS A 1 106 ? 11.878 -1.370 -24.464 1.00 54.34 106 LYS A O 1
#

Foldseek 3Di:
DDKDFAPWLVVLVVVVVVVVVCLVPDQWDQDPNKIWGWDWDDADQAAPGKTKIWIDTPQKIKIKIWHRHTRMIDMFMAIDNHDRPVVVRRVVRVVVSVVVVVVVVD

Radius of gyration: 14.25 Å; chains: 1; bounding box: 37×27×39 Å

Secondary structure (DSSP, 8-state):
-EEEE-SSHHHHHHHHHHHHHHHHH--EEEETTEEEEEEEE-----SSEEEEEEEEETTEEEEEEEEEETTEEEEEEEEESS---HHHHHHHHHHHHHHHHHHHT-

pLDDT: mean 91.08, std 6.99, range [54.34, 97.88]